Protein AF-A0AAN6MI28-F1 (afdb_monomer)

Organism: NCBI:txid2831512

Foldseek 3Di:
DDDDDDDPPDPDDDPPPPPPPPPDPPPPDDDDDPCQLCVPDDDDQQWDWDQDPSHTDTHGPDWPQAQPGTDHIRWDHQHSQVSDTHHPPDHHDPDRDDPPPQQAQPQQQPEGHDGQWDHQHSQVRDIDHVVDDHDHDHDDDDD

Sequence (143 aa):
MTDLTISVRALLLATLATVGVQGSPIDVASGANGITPCATVKCTSNTTCKVIDGKAQCVPILGVKCGNTVCEAGLTCCNPSCGMCVKPGMMCTQQVCEPTIAPQPVQCGKTLCPTGFVCCNSSCGVCTPPGGACTAQYCTDPV

Structure (mmCIF, N/CA/C/O backbone):
data_AF-A0AAN6MI28-F1
#
_entry.id   AF-A0AAN6MI28-F1
#
loop_
_atom_site.group_PDB
_atom_site.id
_atom_site.type_symbol
_atom_site.label_atom_id
_atom_site.label_alt_id
_atom_site.label_comp_id
_atom_site.label_asym_id
_atom_site.label_entity_id
_atom_site.label_seq_id
_atom_site.pdbx_PDB_ins_code
_atom_site.Cartn_x
_atom_site.Cartn_y
_atom_site.Cartn_z
_atom_site.occupancy
_atom_site.B_iso_or_equiv
_atom_site.auth_seq_id
_atom_site.auth_comp_id
_atom_site.auth_asym_id
_atom_site.auth_atom_id
_atom_site.pdbx_PDB_model_num
ATOM 1 N N . MET A 1 1 ? -26.124 -9.928 113.018 1.00 41.03 1 MET A N 1
ATOM 2 C CA . MET A 1 1 ? -25.056 -10.934 113.157 1.00 41.03 1 MET A CA 1
ATOM 3 C C . MET A 1 1 ? -24.488 -11.157 111.766 1.00 41.03 1 MET A C 1
ATOM 5 O O . MET A 1 1 ? -25.265 -11.456 110.873 1.00 41.03 1 MET A O 1
ATOM 9 N N . THR A 1 2 ? -23.186 -10.887 111.631 1.00 40.19 2 THR A N 1
ATOM 10 C CA . THR A 1 2 ? -22.248 -11.244 110.544 1.00 40.19 2 THR A CA 1
ATOM 11 C C . THR A 1 2 ? -22.515 -10.771 109.108 1.00 40.19 2 THR A C 1
ATOM 13 O O . THR A 1 2 ? -23.331 -11.334 108.385 1.00 40.19 2 THR A O 1
ATOM 16 N N . ASP A 1 3 ? -21.710 -9.777 108.713 1.00 47.19 3 ASP A N 1
ATOM 17 C CA . ASP A 1 3 ? -20.965 -9.682 107.450 1.00 47.19 3 ASP A CA 1
ATOM 18 C C . ASP A 1 3 ? -20.808 -10.989 106.659 1.00 47.19 3 ASP A C 1
ATOM 20 O O . ASP A 1 3 ? -20.347 -11.985 107.216 1.00 47.19 3 ASP A O 1
ATOM 24 N N . LEU A 1 4 ? -21.011 -10.916 105.336 1.00 47.53 4 LEU A N 1
ATOM 25 C CA . LEU A 1 4 ? -19.977 -11.347 104.389 1.00 47.53 4 LEU A CA 1
ATOM 26 C C . LEU A 1 4 ? -20.184 -10.696 103.012 1.00 47.53 4 LEU A C 1
ATOM 28 O O . LEU A 1 4 ? -20.969 -11.137 102.173 1.00 47.53 4 LEU A O 1
ATOM 32 N N . THR A 1 5 ? -19.440 -9.622 102.785 1.00 52.19 5 THR A N 1
ATOM 33 C CA . THR A 1 5 ? -19.149 -9.066 101.467 1.00 52.19 5 THR A CA 1
ATOM 34 C C . THR A 1 5 ? -18.329 -10.080 100.661 1.00 52.19 5 THR A C 1
ATOM 36 O O . THR A 1 5 ? -17.128 -10.216 100.864 1.00 52.19 5 THR A O 1
ATOM 39 N N . ILE A 1 6 ? -18.945 -10.787 99.710 1.00 50.31 6 ILE A N 1
ATOM 40 C CA . ILE A 1 6 ? -18.201 -11.454 98.631 1.00 50.31 6 ILE A CA 1
ATOM 41 C C . ILE A 1 6 ? -18.676 -10.897 97.295 1.00 50.31 6 ILE A C 1
ATOM 43 O O . ILE A 1 6 ? -19.759 -11.177 96.788 1.00 50.31 6 ILE A O 1
ATOM 47 N N . SER A 1 7 ? -17.802 -10.046 96.768 1.00 55.00 7 SER A N 1
ATOM 48 C CA . SER A 1 7 ? -17.729 -9.577 95.396 1.00 55.00 7 SER A CA 1
ATOM 49 C C . SER A 1 7 ? -17.948 -10.722 94.409 1.00 55.00 7 SER A C 1
ATOM 51 O O . SER A 1 7 ? -17.082 -11.574 94.231 1.00 55.00 7 SER A O 1
ATOM 53 N N . VAL A 1 8 ? -19.078 -10.701 93.708 1.00 44.28 8 VAL A N 1
ATOM 54 C CA . VAL A 1 8 ? -19.229 -11.429 92.445 1.00 44.28 8 VAL A CA 1
ATOM 55 C C . VAL A 1 8 ? -19.527 -10.407 91.355 1.00 44.28 8 VAL A C 1
ATOM 57 O O . VAL A 1 8 ? -20.581 -10.394 90.727 1.00 44.28 8 VAL A O 1
ATOM 60 N N . ARG A 1 9 ? -18.547 -9.528 91.103 1.00 49.41 9 ARG A N 1
ATOM 61 C CA . ARG A 1 9 ? -18.378 -8.828 89.815 1.00 49.41 9 ARG A CA 1
ATOM 62 C C . ARG A 1 9 ? -17.999 -9.832 88.712 1.00 49.41 9 ARG A C 1
ATOM 64 O O . ARG A 1 9 ? -16.973 -9.689 88.055 1.00 49.41 9 ARG A O 1
ATOM 71 N N . ALA A 1 10 ? -18.791 -10.884 88.544 1.00 54.16 10 ALA A N 1
ATOM 72 C CA . ALA A 1 10 ? -18.492 -11.967 87.615 1.00 54.16 10 ALA A CA 1
ATOM 73 C C . ALA A 1 10 ? -19.754 -12.543 86.961 1.00 54.16 10 ALA A C 1
ATOM 75 O O . ALA A 1 10 ? -19.806 -13.732 86.667 1.00 54.16 10 ALA A O 1
ATOM 76 N N . LEU A 1 11 ? -20.766 -11.712 86.681 1.00 48.41 11 LEU A N 1
ATOM 77 C CA . LEU A 1 11 ? -21.729 -12.066 85.639 1.00 48.41 11 LEU A CA 1
ATOM 78 C C . LEU A 1 11 ? -21.202 -11.578 84.293 1.00 48.41 11 LEU A C 1
ATOM 80 O O . LEU A 1 11 ? -21.412 -10.442 83.881 1.00 48.41 11 LEU A O 1
ATOM 84 N N . LEU A 1 12 ? -20.428 -12.489 83.704 1.00 49.59 12 LEU A N 1
ATOM 85 C CA . LEU A 1 12 ? -20.245 -12.743 82.282 1.00 49.59 12 LEU A CA 1
ATOM 86 C C . LEU A 1 12 ? -20.411 -11.528 81.363 1.00 49.59 12 LEU A C 1
ATOM 88 O O . LEU A 1 12 ? -21.497 -11.194 80.894 1.00 49.59 12 LEU A O 1
ATOM 92 N N . LEU A 1 13 ? -19.257 -10.950 81.040 1.00 50.09 13 LEU A N 1
ATOM 93 C CA . LEU A 1 13 ? -19.024 -10.186 79.824 1.00 50.09 13 LEU A CA 1
ATOM 94 C C . LEU A 1 13 ? -19.613 -10.954 78.632 1.00 50.09 13 LEU A C 1
ATOM 96 O O . LEU A 1 13 ? -19.173 -12.061 78.324 1.00 50.09 13 LEU A O 1
ATOM 100 N N . ALA A 1 14 ? -20.608 -10.359 77.976 1.00 56.28 14 ALA A N 1
ATOM 101 C CA . ALA A 1 14 ? -21.097 -10.819 76.689 1.00 56.28 14 ALA A CA 1
ATOM 102 C C . ALA A 1 14 ? -19.918 -10.839 75.708 1.00 56.28 14 ALA A C 1
ATOM 104 O O . ALA A 1 14 ? -19.360 -9.795 75.363 1.00 56.28 14 ALA A O 1
ATOM 105 N N . THR A 1 15 ? -19.515 -12.033 75.280 1.00 52.59 15 THR A N 1
ATOM 106 C CA . THR A 1 15 ? -18.548 -12.212 74.205 1.00 52.59 15 THR A CA 1
ATOM 107 C C . THR A 1 15 ? -19.207 -11.772 72.903 1.00 52.59 15 THR A C 1
ATOM 109 O O . THR A 1 15 ? -19.873 -12.544 72.217 1.00 52.59 15 THR A O 1
ATOM 112 N N . LEU A 1 16 ? -19.027 -10.495 72.561 1.00 55.44 16 LEU A N 1
ATOM 113 C CA . LEU A 1 16 ? -19.159 -10.023 71.190 1.00 55.44 16 LEU A CA 1
ATOM 114 C C . LEU A 1 16 ? -18.154 -10.821 70.356 1.00 55.44 16 LEU A C 1
ATOM 116 O O . LEU A 1 16 ? -16.970 -10.494 70.312 1.00 55.44 16 LEU A O 1
ATOM 120 N N . ALA A 1 17 ? -18.620 -11.894 69.721 1.00 55.59 17 ALA A N 1
ATOM 121 C CA . ALA A 1 17 ? -17.932 -12.472 68.585 1.00 55.59 17 ALA A CA 1
ATOM 122 C C . ALA A 1 17 ? -18.000 -11.428 67.467 1.00 55.59 17 ALA A C 1
ATOM 124 O O . ALA A 1 17 ? -18.927 -11.408 66.658 1.00 55.59 17 ALA A O 1
ATOM 125 N N . THR A 1 18 ? -17.044 -10.500 67.456 1.00 57.38 18 THR A N 1
ATOM 126 C CA . THR A 1 18 ? -16.751 -9.749 66.249 1.00 57.38 18 THR A CA 1
ATOM 127 C C . THR A 1 18 ? -16.244 -10.777 65.251 1.00 57.38 18 THR A C 1
ATOM 129 O O . THR A 1 18 ? -15.162 -11.344 65.397 1.00 57.38 18 THR A O 1
ATOM 132 N N . VAL A 1 19 ? -17.060 -11.074 64.241 1.00 58.59 19 VAL A N 1
ATOM 133 C CA . VAL A 1 19 ? -16.549 -11.680 63.017 1.00 58.59 19 VAL A CA 1
ATOM 134 C C . VAL A 1 19 ? -15.588 -10.645 62.450 1.00 58.59 19 VAL A C 1
ATOM 136 O O . VAL A 1 19 ? -15.991 -9.681 61.803 1.00 58.59 19 VAL A O 1
ATOM 139 N N . GLY A 1 20 ? -14.311 -10.785 62.795 1.00 55.12 20 GLY A N 1
ATOM 140 C CA . GLY A 1 20 ? -13.245 -10.060 62.141 1.00 55.12 20 GLY A CA 1
ATOM 141 C C . GLY A 1 20 ? -13.258 -10.494 60.687 1.00 55.12 20 GLY A C 1
ATOM 142 O O . GLY A 1 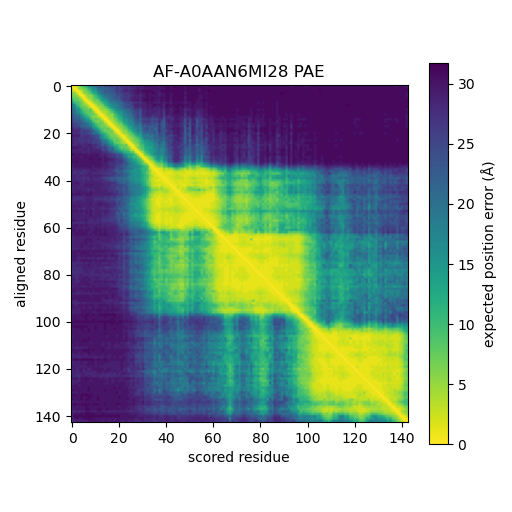20 ? -12.786 -11.580 60.362 1.00 55.12 20 GLY A O 1
ATOM 143 N N . VAL A 1 21 ? -13.805 -9.659 59.806 1.00 56.28 21 VAL A N 1
ATOM 144 C CA . VAL A 1 21 ? -13.425 -9.716 58.400 1.00 56.28 21 VAL A CA 1
ATOM 145 C C . VAL A 1 21 ? -11.978 -9.249 58.387 1.00 56.28 21 VAL A C 1
ATOM 147 O O . VAL A 1 21 ? -11.695 -8.053 58.363 1.00 56.28 21 VAL A O 1
ATOM 150 N N . GLN A 1 22 ? -11.054 -10.202 58.489 1.00 46.28 22 GLN A N 1
ATOM 151 C CA . GLN A 1 22 ? -9.675 -9.984 58.086 1.00 46.28 22 GLN A CA 1
ATOM 152 C C . GLN A 1 22 ? -9.695 -9.768 56.572 1.00 46.28 22 GLN A C 1
ATOM 154 O O . GLN A 1 22 ? -9.456 -10.675 55.783 1.00 46.28 22 GLN A O 1
ATOM 159 N N . GLY A 1 23 ? -10.051 -8.555 56.155 1.00 59.06 23 GLY A N 1
ATOM 160 C CA . GLY A 1 23 ? -9.556 -8.033 54.901 1.00 59.06 23 GLY A CA 1
ATOM 161 C C . GLY A 1 23 ? -8.089 -7.734 55.143 1.00 59.06 23 GLY A C 1
ATOM 162 O O . GLY A 1 23 ? -7.770 -6.747 55.805 1.00 59.06 23 GLY A O 1
ATOM 163 N N . SER A 1 24 ? -7.203 -8.607 54.672 1.00 60.59 24 SER A N 1
ATOM 164 C CA . SER A 1 24 ? -5.795 -8.246 54.541 1.00 60.59 24 SER A CA 1
ATOM 165 C C . SER A 1 24 ? -5.709 -6.942 53.742 1.00 60.59 24 SER A C 1
ATOM 167 O O . SER A 1 24 ? -6.483 -6.778 52.788 1.00 60.59 24 SER A O 1
ATOM 169 N N . PRO A 1 25 ? -4.802 -6.009 54.081 1.00 57.88 25 PRO A N 1
ATOM 170 C CA . PRO A 1 25 ? -4.443 -4.980 53.120 1.00 57.88 25 PRO A CA 1
ATOM 171 C C . PRO A 1 25 ? -4.043 -5.704 51.833 1.00 57.88 25 PRO A C 1
ATOM 173 O O . PRO A 1 25 ? -3.257 -6.650 51.856 1.00 57.88 25 PRO A O 1
ATOM 176 N N . ILE A 1 26 ? -4.670 -5.339 50.716 1.00 57.84 26 ILE A N 1
ATOM 177 C CA . ILE A 1 26 ? -4.222 -5.830 49.420 1.00 57.84 26 ILE A CA 1
ATOM 178 C C . ILE A 1 26 ? -2.887 -5.130 49.198 1.00 57.84 26 ILE A C 1
ATOM 180 O O . ILE A 1 26 ? -2.847 -3.958 48.825 1.00 57.84 26 ILE A O 1
ATOM 184 N N . ASP A 1 27 ? -1.804 -5.825 49.525 1.00 47.09 27 ASP A N 1
ATOM 185 C CA . ASP A 1 27 ? -0.445 -5.386 49.261 1.00 47.09 27 ASP A CA 1
ATOM 186 C C . ASP A 1 27 ? -0.268 -5.330 47.739 1.00 47.09 27 ASP A C 1
ATOM 188 O O . ASP A 1 27 ? 0.027 -6.324 47.073 1.00 47.09 27 ASP A O 1
ATOM 192 N N . VAL A 1 28 ? -0.503 -4.158 47.144 1.00 53.84 28 VAL A N 1
ATOM 193 C CA . VAL A 1 28 ? -0.219 -3.913 45.724 1.00 53.84 28 VAL A CA 1
ATOM 194 C C . VAL A 1 28 ? 1.278 -3.632 45.570 1.00 53.84 28 VAL A C 1
ATOM 196 O O . VAL A 1 28 ? 1.689 -2.509 45.295 1.00 53.84 28 VAL A O 1
ATOM 199 N N . ALA A 1 29 ? 2.095 -4.662 45.793 1.00 57.78 29 ALA A N 1
ATOM 200 C CA . ALA A 1 29 ? 3.513 -4.744 45.428 1.00 57.78 29 ALA A CA 1
ATOM 201 C C . ALA A 1 29 ? 3.985 -6.191 45.694 1.00 57.78 29 ALA A C 1
ATOM 203 O O . ALA A 1 29 ? 3.958 -6.626 46.833 1.00 57.78 29 ALA A O 1
ATOM 204 N N . SER A 1 30 ? 4.441 -7.037 44.768 1.00 59.72 30 SER A N 1
ATOM 205 C CA . SER A 1 30 ? 4.948 -6.862 43.407 1.00 59.72 30 SER A CA 1
ATOM 206 C C . SER A 1 30 ? 5.105 -8.250 42.757 1.00 59.72 30 SER A C 1
ATOM 208 O O . SER A 1 30 ? 5.604 -9.162 43.411 1.00 59.72 30 SER A O 1
ATOM 210 N N . GLY A 1 31 ? 4.777 -8.396 41.463 1.00 53.09 31 GLY A N 1
ATOM 211 C CA . GLY A 1 31 ? 5.239 -9.541 40.659 1.00 53.09 31 GLY A CA 1
ATOM 212 C C . GLY A 1 31 ? 4.386 -9.932 39.442 1.00 53.09 31 GLY A C 1
ATOM 213 O O . GLY A 1 31 ? 3.676 -10.924 39.491 1.00 53.09 31 GLY A O 1
ATOM 214 N N . ALA A 1 32 ? 4.531 -9.203 38.326 1.00 51.09 32 ALA A N 1
ATOM 215 C CA . ALA A 1 32 ? 4.213 -9.643 36.952 1.00 51.09 32 ALA A CA 1
ATOM 216 C C . ALA A 1 32 ? 2.735 -9.755 36.496 1.00 51.09 32 ALA A C 1
ATOM 218 O O . ALA A 1 32 ? 2.350 -10.712 35.834 1.00 51.09 32 ALA A O 1
ATOM 219 N N . ASN A 1 33 ? 1.919 -8.734 36.759 1.00 54.75 33 ASN A N 1
ATOM 220 C CA . ASN A 1 33 ? 0.935 -8.193 35.804 1.00 54.75 33 ASN A CA 1
ATOM 221 C C . ASN A 1 33 ? 0.317 -6.963 36.465 1.00 54.75 33 ASN A C 1
ATOM 223 O O . ASN A 1 33 ? -0.576 -7.079 37.300 1.00 54.75 33 ASN A O 1
ATOM 227 N N . GLY A 1 34 ? 0.843 -5.776 36.161 1.00 57.16 34 GLY A N 1
ATOM 228 C CA . GLY A 1 34 ? 0.221 -4.542 36.626 1.00 57.16 34 GLY A CA 1
ATOM 229 C C . GLY A 1 34 ? -1.214 -4.520 36.119 1.00 57.16 34 GLY A C 1
ATOM 230 O O . GLY A 1 34 ? -1.429 -4.441 34.909 1.00 57.16 34 GLY A O 1
ATOM 231 N N . ILE A 1 35 ? -2.188 -4.627 37.025 1.00 68.25 35 ILE A N 1
ATOM 232 C CA . ILE A 1 35 ? -3.599 -4.423 36.705 1.00 68.25 35 ILE A CA 1
ATOM 233 C C . ILE A 1 35 ? -3.726 -2.939 36.364 1.00 68.25 35 ILE A C 1
ATOM 235 O O . ILE A 1 35 ? -3.988 -2.093 37.214 1.00 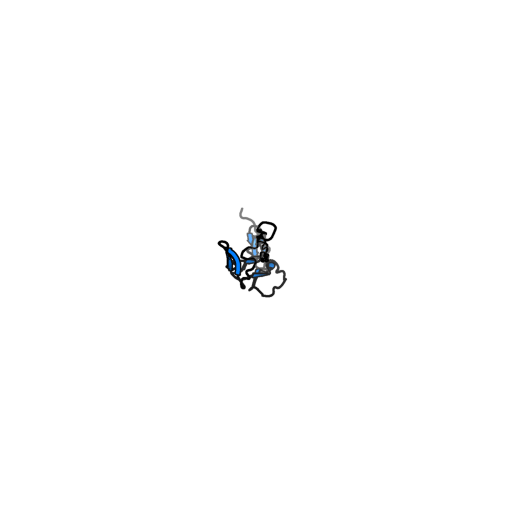68.25 35 ILE A O 1
ATOM 239 N N . THR A 1 36 ? -3.411 -2.595 35.119 1.00 85.00 36 THR A N 1
ATOM 240 C CA . THR A 1 36 ? -3.609 -1.242 34.618 1.00 85.00 36 THR A CA 1
ATOM 241 C C . THR A 1 36 ? -5.112 -0.969 34.581 1.00 85.00 36 THR A C 1
ATOM 243 O O . THR A 1 36 ? -5.895 -1.912 34.453 1.00 85.00 36 THR A O 1
ATOM 246 N N . PRO A 1 37 ? -5.556 0.296 34.616 1.00 90.56 37 PRO A N 1
ATOM 247 C CA . PRO A 1 37 ? -6.961 0.632 34.388 1.00 90.56 37 PRO A CA 1
ATOM 248 C C . PRO A 1 37 ? -7.557 -0.027 33.129 1.00 90.56 37 PRO A C 1
ATOM 250 O O . PRO A 1 37 ? -8.757 -0.262 33.068 1.00 90.56 37 PRO A O 1
ATOM 253 N N . CYS A 1 38 ? -6.730 -0.349 32.125 1.00 94.00 38 CYS A N 1
ATOM 254 C CA . CYS A 1 38 ? -7.148 -1.039 30.906 1.00 94.00 38 CYS A CA 1
ATOM 255 C C . CYS A 1 38 ? -7.372 -2.552 31.062 1.00 94.00 38 CYS A C 1
ATOM 257 O O . CYS A 1 38 ? -7.957 -3.158 30.170 1.00 94.00 38 CYS A O 1
ATOM 259 N N . ALA A 1 39 ? -6.941 -3.172 32.164 1.00 89.62 39 ALA A N 1
ATOM 260 C CA . ALA A 1 39 ? -7.009 -4.621 32.363 1.00 89.62 39 ALA A CA 1
ATOM 261 C C . ALA A 1 39 ? -8.447 -5.173 32.372 1.00 89.62 39 ALA A C 1
ATOM 263 O O . ALA A 1 39 ? -8.660 -6.330 32.021 1.00 89.62 39 ALA A O 1
ATOM 264 N N . THR A 1 40 ? -9.434 -4.353 32.745 1.00 89.69 40 THR A N 1
ATOM 265 C CA . THR A 1 40 ? -10.858 -4.731 32.797 1.00 89.69 40 THR A CA 1
ATOM 266 C C . THR A 1 40 ? -11.714 -4.020 31.745 1.00 89.69 40 THR A C 1
ATOM 268 O O . THR A 1 40 ? -12.924 -4.243 31.681 1.00 89.69 40 THR A O 1
ATOM 271 N N . VAL A 1 41 ? -11.116 -3.177 30.896 1.00 93.00 41 VAL A N 1
ATOM 272 C CA . VAL A 1 41 ? -11.843 -2.367 29.910 1.00 93.00 41 VAL A CA 1
ATOM 273 C C . VAL A 1 41 ? -11.834 -3.051 28.550 1.00 93.00 41 VAL A C 1
ATOM 275 O O . VAL A 1 41 ? -10.793 -3.211 27.915 1.00 93.00 41 VAL A O 1
ATOM 278 N N . LYS A 1 42 ? -13.028 -3.402 28.064 1.00 92.25 42 LYS A N 1
ATOM 279 C CA . LYS A 1 42 ? -13.232 -3.891 26.699 1.00 92.25 42 LYS A CA 1
ATOM 280 C C . LYS A 1 42 ? -13.715 -2.748 25.814 1.00 92.25 42 LYS A C 1
ATOM 282 O O . LYS A 1 42 ? -14.871 -2.342 25.885 1.00 92.25 42 LYS A O 1
ATOM 287 N N . CYS A 1 43 ? -12.815 -2.228 24.990 1.00 88.69 43 CYS A N 1
ATOM 288 C CA . CYS A 1 43 ? -13.138 -1.192 24.022 1.00 88.69 43 CYS A CA 1
ATOM 289 C C . CYS A 1 43 ? -13.986 -1.742 22.862 1.00 88.69 43 CYS A C 1
ATOM 291 O O . CYS A 1 43 ? -13.907 -2.925 22.519 1.00 88.69 43 CYS A O 1
ATOM 293 N N . THR A 1 44 ? -14.815 -0.884 22.266 1.00 83.69 44 THR A N 1
ATOM 294 C CA . THR A 1 44 ? -15.581 -1.215 21.059 1.00 83.69 44 THR A CA 1
ATOM 295 C C . THR A 1 44 ? -14.648 -1.348 19.854 1.00 83.69 44 THR A C 1
ATOM 297 O O . THR A 1 44 ? -13.494 -0.908 19.884 1.00 83.69 44 THR A O 1
ATOM 300 N N . SER A 1 45 ? -15.141 -1.959 18.772 1.00 76.75 45 SER A N 1
ATOM 301 C CA . SER A 1 45 ? -14.391 -2.083 17.519 1.00 76.75 45 SER A CA 1
ATOM 302 C C . SER A 1 45 ? -13.782 -0.739 17.103 1.00 76.75 45 SER A C 1
ATOM 304 O O . SER A 1 45 ? -14.422 0.299 17.254 1.00 76.75 45 SER A O 1
ATOM 306 N N . ASN A 1 46 ? -12.562 -0.772 16.558 1.00 71.44 46 ASN A N 1
ATOM 307 C CA . ASN A 1 46 ? -11.800 0.387 16.057 1.00 71.44 46 ASN A CA 1
ATOM 308 C C . ASN A 1 46 ? -11.152 1.273 17.131 1.00 71.44 46 ASN A C 1
ATOM 310 O O . ASN A 1 46 ? -10.556 2.301 16.796 1.00 71.44 46 ASN A O 1
ATOM 314 N N . THR A 1 47 ? -11.212 0.872 18.402 1.00 85.56 47 THR A N 1
ATOM 315 C CA . THR A 1 47 ? -10.545 1.582 19.496 1.00 85.56 47 THR A CA 1
ATOM 316 C C . THR A 1 47 ? -9.643 0.649 20.299 1.00 85.56 47 THR A C 1
ATOM 318 O O . THR A 1 47 ? -9.890 -0.551 20.401 1.00 85.56 47 THR A O 1
ATOM 321 N N . THR A 1 48 ? -8.564 1.196 20.850 1.00 87.38 48 THR A N 1
ATOM 322 C CA . THR A 1 48 ? -7.638 0.491 21.740 1.00 87.38 48 THR A CA 1
ATOM 323 C C . THR A 1 48 ? -7.628 1.170 23.098 1.00 87.38 48 THR A C 1
ATOM 325 O O . THR A 1 48 ? -7.679 2.399 23.177 1.00 87.38 48 THR A O 1
ATOM 328 N N . CYS A 1 49 ? -7.540 0.389 24.175 1.00 92.38 49 CYS A N 1
ATOM 329 C CA . CYS A 1 49 ? -7.401 0.968 25.503 1.00 92.38 49 CYS A CA 1
ATOM 330 C C . CYS A 1 49 ? -5.984 1.519 25.680 1.00 92.38 49 CYS A C 1
ATOM 332 O O . CYS A 1 49 ? -5.002 0.807 25.457 1.00 92.38 49 CYS A O 1
ATOM 334 N N . LYS A 1 50 ? -5.878 2.784 26.081 1.00 92.81 50 LYS A N 1
ATOM 335 C CA . LYS A 1 50 ? -4.643 3.407 26.561 1.00 92.81 50 LYS A CA 1
ATOM 336 C C . LYS A 1 50 ? -4.890 4.003 27.940 1.00 92.81 50 LYS A C 1
ATOM 338 O O . LYS A 1 50 ? -5.976 4.507 28.213 1.00 92.81 50 LYS A O 1
ATOM 343 N N . VAL A 1 51 ? -3.879 3.957 28.803 1.00 93.44 51 VAL A N 1
ATOM 344 C CA . VAL A 1 51 ? -3.920 4.666 30.085 1.00 93.44 51 VAL A CA 1
ATOM 345 C C . VAL A 1 51 ? -3.477 6.104 29.835 1.00 93.44 51 VAL A C 1
ATOM 347 O O . VAL A 1 51 ? -2.309 6.341 29.538 1.00 93.44 51 VAL A O 1
ATOM 350 N N . ILE A 1 52 ? -4.413 7.045 29.915 1.00 92.44 52 ILE A N 1
ATOM 351 C CA . ILE A 1 52 ? -4.178 8.484 29.749 1.00 92.44 52 ILE A CA 1
ATOM 352 C C . ILE A 1 52 ? -4.584 9.144 31.065 1.00 92.44 52 ILE A C 1
ATOM 354 O O . ILE A 1 52 ? -5.691 8.914 31.557 1.00 92.44 52 ILE A O 1
ATOM 358 N N . ASP A 1 53 ? -3.658 9.884 31.673 1.00 92.50 53 ASP A N 1
ATOM 359 C CA . ASP A 1 53 ? -3.826 10.511 32.992 1.00 92.50 53 ASP A CA 1
ATOM 360 C C . ASP A 1 53 ? -4.263 9.524 34.090 1.00 92.50 53 ASP A C 1
ATOM 362 O O . ASP A 1 53 ? -5.152 9.791 34.898 1.00 92.50 53 ASP A O 1
ATOM 366 N N . GLY A 1 54 ? -3.669 8.326 34.087 1.00 89.62 54 GLY A N 1
ATOM 367 C CA . GLY A 1 54 ? -3.969 7.278 35.069 1.00 89.62 54 GLY A CA 1
ATOM 368 C C . GLY A 1 54 ? -5.350 6.632 34.912 1.00 89.62 54 GLY A C 1
ATOM 369 O O . GLY A 1 54 ? -5.749 5.843 35.767 1.00 89.62 54 GLY A O 1
ATOM 370 N N . LYS A 1 55 ? -6.084 6.927 33.832 1.00 91.00 55 LYS A N 1
ATOM 371 C CA . LYS A 1 55 ? -7.414 6.370 33.547 1.00 91.00 55 LYS A CA 1
ATOM 372 C C . LYS A 1 55 ? -7.411 5.603 32.234 1.00 91.00 55 LYS A C 1
ATOM 374 O O . LYS A 1 55 ? -6.714 5.964 31.292 1.00 91.00 55 LYS A O 1
ATOM 379 N N . ALA A 1 56 ? -8.212 4.546 32.159 1.00 94.81 56 ALA A N 1
ATOM 380 C CA . ALA A 1 56 ? -8.441 3.846 30.904 1.00 94.81 56 ALA A CA 1
ATOM 381 C C . ALA A 1 56 ? -9.253 4.722 29.949 1.00 94.81 56 ALA A C 1
ATOM 383 O O . ALA A 1 56 ? -10.339 5.184 30.298 1.00 94.81 56 ALA A O 1
ATOM 384 N N . GLN A 1 57 ? -8.737 4.915 28.741 1.00 95.00 57 GLN A N 1
ATOM 385 C CA . GLN A 1 57 ? -9.427 5.597 27.655 1.00 95.00 57 GLN A CA 1
ATOM 386 C C . GLN A 1 57 ? -9.370 4.737 26.393 1.00 95.00 57 GLN A C 1
ATOM 388 O O . GLN A 1 57 ? -8.298 4.298 25.972 1.00 95.00 57 GLN A O 1
ATOM 393 N N . CYS A 1 58 ? -10.527 4.503 25.777 1.00 92.31 58 CYS A N 1
ATOM 394 C CA . CYS A 1 58 ? -10.610 3.875 24.463 1.00 92.31 58 CYS A CA 1
ATOM 395 C C . CYS A 1 58 ? -10.350 4.940 23.399 1.00 92.31 58 CYS A C 1
ATOM 397 O O . CYS A 1 58 ? -11.194 5.800 23.157 1.00 92.31 58 CYS A O 1
ATOM 399 N N . VAL A 1 59 ? -9.174 4.889 22.778 1.00 89.62 59 VAL A N 1
ATOM 400 C CA . VAL A 1 59 ? -8.777 5.836 21.729 1.00 89.62 59 VAL A CA 1
ATOM 401 C C . VAL A 1 59 ? -8.819 5.172 20.355 1.00 89.62 59 VAL A C 1
ATOM 403 O O . VAL A 1 59 ? -8.601 3.960 20.270 1.00 89.62 59 VAL A O 1
ATOM 406 N N . PRO A 1 60 ? -9.066 5.922 19.268 1.00 82.31 60 PRO A N 1
ATOM 407 C CA . PRO A 1 60 ? -9.009 5.373 17.918 1.00 82.31 60 PRO A CA 1
ATOM 408 C C . PRO A 1 60 ? -7.657 4.713 17.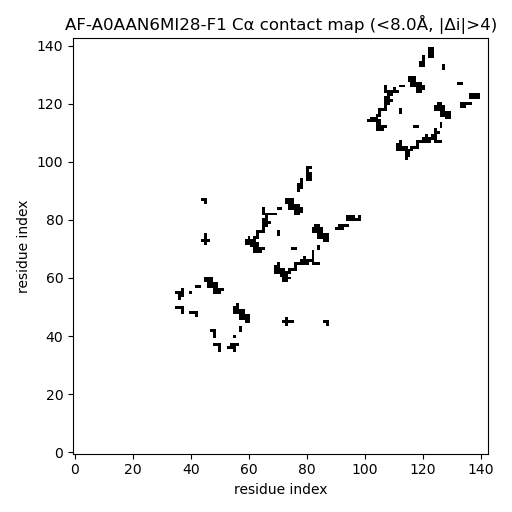632 1.00 82.31 60 PRO A C 1
ATOM 410 O O . PRO A 1 60 ? -6.604 5.241 18.001 1.00 82.31 60 PRO A O 1
ATOM 413 N N . ILE A 1 61 ? -7.676 3.571 16.944 1.00 80.25 61 ILE A N 1
ATOM 414 C CA . ILE A 1 61 ? -6.454 3.005 16.363 1.00 80.25 61 ILE A CA 1
ATOM 415 C C . ILE A 1 61 ? -6.058 3.923 15.206 1.00 80.25 61 ILE A C 1
ATOM 417 O O . ILE A 1 61 ? -6.669 3.884 14.139 1.00 80.25 61 ILE A O 1
ATOM 421 N N . LEU A 1 62 ? -5.081 4.797 15.444 1.00 77.75 62 LEU A N 1
ATOM 422 C CA . LEU A 1 62 ? -4.518 5.673 14.424 1.00 77.75 62 LEU A CA 1
ATOM 423 C C . LEU A 1 62 ? -3.528 4.866 13.591 1.00 77.75 62 LEU A C 1
ATOM 425 O O . LEU A 1 62 ? -2.536 4.404 14.144 1.00 77.75 62 LEU A O 1
ATOM 429 N N . GLY A 1 63 ? -3.802 4.711 12.294 1.00 76.12 63 GLY A N 1
ATOM 430 C CA . GLY A 1 63 ? -2.822 4.275 11.299 1.00 76.12 63 GLY A CA 1
ATOM 431 C C . GLY A 1 63 ? -2.058 2.990 11.634 1.00 76.12 63 GLY A C 1
ATOM 432 O O . GLY A 1 63 ? -0.976 3.070 12.210 1.00 76.12 63 GLY A O 1
ATOM 433 N N . VAL A 1 64 ? -2.536 1.804 11.238 1.00 87.25 64 VAL A N 1
ATOM 434 C CA . VAL A 1 64 ? -1.756 0.560 11.431 1.00 87.25 64 VAL A CA 1
ATOM 435 C C . VAL A 1 64 ? -0.919 0.229 10.193 1.00 87.25 64 VAL A C 1
ATOM 437 O O . VAL A 1 64 ? -1.433 0.184 9.076 1.00 87.25 64 VAL A O 1
ATOM 440 N N . LYS A 1 65 ? 0.387 -0.016 10.371 1.00 90.81 65 LYS A N 1
ATOM 441 C CA . LYS A 1 65 ? 1.266 -0.464 9.279 1.00 90.81 65 LYS A CA 1
ATOM 442 C C . LYS A 1 65 ? 0.801 -1.831 8.765 1.00 90.81 65 LYS A C 1
ATOM 444 O O . LYS A 1 65 ? 0.611 -2.749 9.558 1.00 90.81 65 LYS A O 1
ATOM 449 N N . CYS A 1 66 ? 0.653 -1.974 7.449 1.00 92.12 66 CYS A N 1
ATOM 450 C CA . CYS A 1 66 ? 0.224 -3.222 6.819 1.00 92.12 66 CYS A CA 1
ATOM 451 C C . CYS A 1 66 ? 0.987 -3.440 5.510 1.00 92.12 66 CYS A C 1
ATOM 453 O O . CYS A 1 66 ? 0.656 -2.856 4.480 1.00 92.12 66 CYS A O 1
ATOM 455 N N . GLY A 1 67 ? 2.067 -4.223 5.553 1.00 90.25 67 GLY A N 1
ATOM 456 C CA . GLY A 1 67 ? 2.963 -4.361 4.402 1.00 90.25 67 GLY A CA 1
ATOM 457 C C . GLY A 1 67 ? 3.506 -3.009 3.951 1.00 90.25 67 GLY A C 1
ATOM 458 O O . GLY A 1 67 ? 4.031 -2.248 4.762 1.00 90.25 67 GLY A O 1
ATOM 459 N N . ASN A 1 68 ? 3.307 -2.671 2.675 1.00 88.19 68 ASN A N 1
ATOM 460 C CA . ASN A 1 68 ? 3.727 -1.394 2.090 1.00 88.19 68 ASN A CA 1
ATOM 461 C C . ASN A 1 68 ? 2.734 -0.239 2.310 1.00 88.19 68 ASN A C 1
ATOM 463 O O . ASN A 1 68 ? 3.107 0.907 2.082 1.00 88.19 68 ASN A O 1
ATOM 467 N N . THR A 1 69 ? 1.532 -0.495 2.835 1.00 89.56 69 THR A N 1
ATOM 468 C CA . THR A 1 69 ? 0.537 0.549 3.131 1.00 89.56 69 THR A CA 1
ATOM 469 C C . THR A 1 69 ? 0.430 0.846 4.633 1.00 89.56 69 THR A C 1
ATOM 471 O O . THR A 1 69 ? 1.038 0.168 5.473 1.00 89.56 69 THR A O 1
ATOM 474 N N . VAL A 1 70 ? -0.323 1.888 4.976 1.00 92.44 70 VAL A N 1
ATOM 475 C CA . VAL A 1 70 ? -0.789 2.192 6.332 1.00 92.44 70 VAL A CA 1
ATOM 476 C C . VAL A 1 70 ? -2.308 2.241 6.266 1.00 92.44 70 VAL A C 1
ATOM 478 O O . VAL A 1 70 ? -2.870 3.008 5.490 1.00 92.44 70 VAL A O 1
ATOM 481 N N . CYS A 1 71 ? -2.972 1.400 7.050 1.00 91.69 71 CYS A N 1
ATOM 482 C CA . CYS A 1 71 ? -4.424 1.362 7.083 1.00 91.69 71 CYS A CA 1
ATOM 483 C C . CYS A 1 71 ? -4.982 2.620 7.744 1.00 91.69 71 CYS A C 1
ATOM 485 O O . CYS A 1 71 ? -4.419 3.103 8.723 1.00 91.69 71 CYS A O 1
ATOM 487 N N . GLU A 1 72 ? -6.113 3.109 7.247 1.00 90.50 72 GLU A N 1
ATOM 488 C CA . GLU A 1 72 ? -6.811 4.254 7.828 1.00 90.50 72 GLU A CA 1
ATOM 489 C C . GLU A 1 72 ? -7.243 4.005 9.281 1.00 90.50 72 GLU A C 1
ATOM 491 O O . GLU A 1 72 ? -7.281 2.869 9.770 1.00 90.50 72 GLU A O 1
ATOM 496 N N . ALA A 1 73 ? -7.578 5.090 9.984 1.00 86.19 73 ALA A N 1
ATOM 497 C CA . ALA A 1 73 ? -8.011 5.007 11.369 1.00 86.19 73 ALA A CA 1
ATOM 498 C C . ALA A 1 73 ? -9.227 4.078 11.518 1.00 86.19 73 ALA A C 1
ATOM 500 O O . ALA A 1 73 ? -10.219 4.192 10.799 1.00 86.19 73 ALA A O 1
ATOM 501 N N . GLY A 1 74 ? -9.142 3.155 12.474 1.00 82.12 74 GLY A N 1
ATOM 502 C CA . GLY A 1 74 ? -10.192 2.171 12.725 1.00 82.12 74 GLY A CA 1
ATOM 503 C C . GLY A 1 74 ? -10.211 0.961 11.788 1.00 82.12 74 GLY A C 1
ATOM 504 O O . GLY A 1 74 ? -11.106 0.130 11.904 1.00 82.12 74 GLY A O 1
ATOM 505 N N . LEU A 1 75 ? -9.237 0.803 10.897 1.00 88.56 75 LEU A N 1
ATOM 506 C CA . LEU A 1 75 ? -9.027 -0.454 10.181 1.00 88.56 75 LEU A CA 1
ATOM 507 C C . LEU A 1 75 ? -7.966 -1.312 10.883 1.00 88.56 75 LEU A C 1
ATOM 509 O O . LEU A 1 75 ? -7.112 -0.810 11.613 1.00 88.56 75 LEU A O 1
ATOM 513 N N . THR A 1 76 ? -8.017 -2.622 10.642 1.00 89.50 76 THR A N 1
ATOM 514 C CA . THR A 1 76 ? -6.983 -3.577 11.052 1.00 89.50 76 THR A CA 1
ATOM 515 C C . THR A 1 76 ? -6.260 -4.142 9.832 1.00 89.50 76 THR A C 1
ATOM 517 O O . THR A 1 76 ? -6.848 -4.275 8.754 1.00 89.50 76 THR A O 1
ATOM 520 N N . CYS A 1 77 ? -4.983 -4.489 9.998 1.00 92.25 77 CYS A N 1
ATOM 521 C CA . CYS A 1 77 ? -4.226 -5.173 8.955 1.00 92.25 77 CYS A CA 1
ATOM 522 C C . CYS A 1 77 ? -4.698 -6.627 8.860 1.00 92.25 77 CYS A C 1
ATOM 524 O O . CYS A 1 77 ? -4.538 -7.398 9.804 1.00 92.25 77 CYS A O 1
ATOM 526 N N . CYS A 1 78 ? -5.292 -6.985 7.725 1.00 94.44 78 CYS A N 1
ATOM 527 C CA . CYS A 1 78 ? -5.828 -8.319 7.473 1.00 94.44 78 CYS A CA 1
ATOM 528 C C . CYS A 1 78 ? -4.790 -9.244 6.855 1.00 94.44 78 CYS A C 1
ATOM 530 O O . CYS A 1 78 ? -4.668 -10.407 7.225 1.00 94.44 78 CYS A O 1
ATOM 532 N N . ASN A 1 79 ? -4.035 -8.710 5.897 1.00 93.25 79 ASN A N 1
ATOM 533 C CA . ASN A 1 79 ? -2.976 -9.435 5.227 1.00 93.25 79 ASN A CA 1
ATOM 534 C C . ASN A 1 79 ? -1.815 -8.470 4.946 1.00 93.25 79 ASN A C 1
ATOM 536 O O . ASN A 1 79 ? -1.933 -7.624 4.055 1.00 93.25 79 ASN A O 1
ATOM 540 N N . PRO A 1 80 ? -0.696 -8.576 5.685 1.00 90.19 80 PRO A N 1
ATOM 541 C CA . PRO A 1 80 ? 0.444 -7.687 5.501 1.00 90.19 80 PRO A CA 1
ATOM 542 C C . PRO A 1 80 ? 1.172 -7.937 4.179 1.00 90.19 80 PRO A C 1
ATOM 544 O O . PRO A 1 80 ? 1.713 -6.994 3.617 1.00 90.19 80 PRO A O 1
ATOM 547 N N . SER A 1 81 ? 1.162 -9.163 3.646 1.00 91.00 81 SER A N 1
ATOM 548 C CA . SER A 1 81 ? 1.775 -9.464 2.345 1.00 91.00 81 SER A CA 1
ATOM 549 C C . SER A 1 81 ? 1.065 -8.725 1.207 1.00 91.00 81 SER A C 1
ATOM 551 O O . SER A 1 81 ? 1.717 -8.246 0.286 1.00 91.00 81 SER A O 1
ATOM 553 N N . CYS A 1 82 ? -0.251 -8.553 1.316 1.00 90.38 82 CYS A N 1
ATOM 554 C CA . CYS A 1 82 ? -1.074 -7.872 0.318 1.00 90.38 82 CYS A CA 1
ATOM 555 C C . CYS A 1 82 ? -1.381 -6.403 0.648 1.00 90.38 82 CYS A C 1
ATOM 557 O O . CYS A 1 82 ? -2.086 -5.745 -0.110 1.00 90.38 82 CYS A O 1
ATOM 559 N N . GLY A 1 83 ? -0.932 -5.889 1.799 1.00 91.88 83 GLY A N 1
ATOM 560 C CA . GLY A 1 83 ? -1.339 -4.566 2.285 1.00 91.88 83 GLY A CA 1
ATOM 561 C C . GLY A 1 83 ? -2.858 -4.416 2.446 1.00 91.88 83 GLY A C 1
ATOM 562 O O . GLY A 1 83 ? -3.404 -3.338 2.221 1.00 91.88 83 GLY A O 1
ATOM 563 N N . MET A 1 84 ? -3.562 -5.498 2.791 1.00 93.50 84 MET A N 1
ATOM 564 C CA . MET A 1 84 ? -5.024 -5.509 2.831 1.00 93.50 84 MET A CA 1
ATOM 565 C C . MET A 1 84 ? -5.534 -5.040 4.194 1.00 93.50 84 MET A C 1
ATOM 567 O O . MET A 1 84 ? -5.319 -5.701 5.212 1.00 93.50 84 MET A O 1
ATOM 571 N N . CYS A 1 85 ? -6.250 -3.920 4.196 1.00 93.69 85 CYS A N 1
ATOM 572 C CA . CYS A 1 85 ? -6.869 -3.330 5.378 1.00 93.69 85 CYS A CA 1
ATOM 573 C C . CYS A 1 85 ? -8.364 -3.657 5.414 1.00 93.69 85 CYS A C 1
ATOM 575 O O . CYS A 1 85 ? -9.059 -3.500 4.411 1.00 93.69 85 CYS A O 1
ATOM 577 N N . VAL A 1 86 ? -8.873 -4.094 6.565 1.00 92.69 86 VAL A N 1
ATOM 578 C CA . VAL A 1 86 ? -10.292 -4.451 6.739 1.00 92.69 86 VAL A CA 1
ATOM 579 C C . VAL A 1 86 ? -10.845 -3.893 8.043 1.00 92.69 86 VAL A C 1
ATOM 581 O O . VAL A 1 86 ? -10.100 -3.480 8.931 1.00 92.69 86 VAL A O 1
ATOM 584 N N . LYS A 1 87 ? -12.171 -3.902 8.183 1.00 91.44 87 LYS A N 1
ATOM 585 C CA . LYS A 1 87 ? -12.817 -3.624 9.470 1.00 91.44 87 LYS A CA 1
ATOM 586 C C . LYS A 1 87 ? -12.528 -4.766 10.459 1.00 91.44 87 LYS A C 1
ATOM 588 O O . LYS A 1 87 ? -12.508 -5.927 10.046 1.00 91.44 87 LYS A O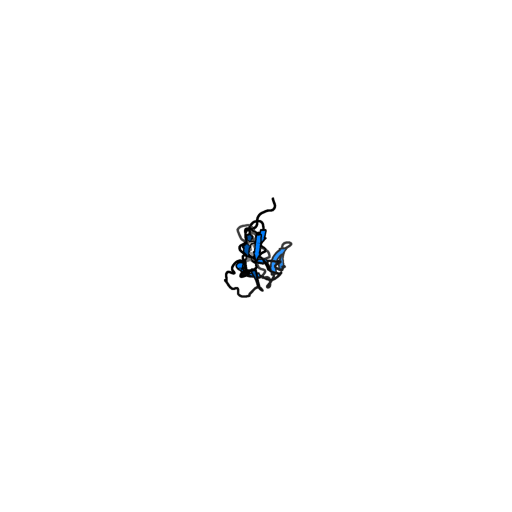 1
ATOM 593 N N . PRO A 1 88 ? -12.348 -4.485 11.756 1.00 84.38 88 PRO A N 1
ATOM 594 C CA . PRO A 1 88 ? -12.225 -5.517 12.780 1.00 84.38 88 PRO A CA 1
ATOM 595 C C . PRO A 1 88 ? -13.383 -6.519 12.755 1.00 84.38 88 PRO A C 1
ATOM 597 O O . PRO A 1 88 ? -14.535 -6.145 12.542 1.00 84.38 88 PRO A O 1
ATOM 600 N N . GLY A 1 89 ? -13.064 -7.792 12.995 1.00 86.56 89 GLY A N 1
ATOM 601 C CA . GLY A 1 89 ? -14.029 -8.897 12.992 1.00 86.56 89 GLY A CA 1
ATOM 602 C C . GLY A 1 89 ? -14.273 -9.541 11.623 1.00 86.56 89 GLY A C 1
ATOM 603 O O . GLY A 1 89 ? -14.968 -10.549 11.554 1.00 86.56 89 GLY A O 1
ATOM 604 N N . MET A 1 90 ? -13.692 -9.006 10.545 1.00 91.12 90 MET A N 1
ATOM 605 C CA . MET A 1 90 ? -13.717 -9.655 9.232 1.00 91.12 90 MET A CA 1
ATOM 606 C C . MET A 1 90 ? -12.747 -10.842 9.174 1.00 91.12 90 MET A C 1
ATOM 608 O O . MET A 1 90 ? -11.727 -10.864 9.862 1.00 91.12 90 MET A O 1
ATOM 612 N N . MET A 1 91 ? -13.061 -11.823 8.325 1.00 92.12 91 MET A N 1
ATOM 613 C CA . MET A 1 91 ? -12.173 -12.953 8.050 1.00 92.12 91 MET A CA 1
ATOM 614 C C . MET A 1 91 ? -11.040 -12.541 7.110 1.00 92.12 91 MET A C 1
ATOM 616 O O . MET A 1 91 ? -11.242 -11.734 6.202 1.00 92.12 91 MET A O 1
ATOM 620 N N . CYS A 1 92 ? -9.866 -13.137 7.312 1.00 91.50 92 CYS A N 1
ATOM 621 C CA . CYS A 1 92 ? -8.669 -12.841 6.538 1.00 91.50 92 CYS A CA 1
ATOM 622 C C . CYS A 1 92 ? -8.197 -14.042 5.731 1.00 91.50 92 CYS A C 1
ATOM 624 O O . CYS A 1 92 ? -8.215 -15.180 6.196 1.00 91.50 92 CYS A O 1
ATOM 626 N N . THR A 1 93 ? -7.762 -13.770 4.504 1.00 86.06 93 THR A N 1
ATOM 627 C CA . THR A 1 93 ? -7.136 -14.765 3.634 1.00 86.06 93 THR A CA 1
ATOM 628 C C . THR A 1 93 ? -5.645 -14.853 3.939 1.00 86.06 93 THR A C 1
ATOM 630 O O . THR A 1 93 ? -4.963 -13.826 3.943 1.00 86.06 93 THR A O 1
ATOM 633 N N . GLN A 1 94 ? -5.114 -16.067 4.070 1.00 85.62 94 GLN A N 1
ATOM 634 C CA . GLN A 1 94 ? -3.684 -16.331 4.291 1.00 85.62 94 GLN A CA 1
ATOM 635 C C . GLN A 1 94 ? -2.867 -16.409 2.989 1.00 85.62 94 GLN A C 1
ATOM 637 O O . GLN A 1 94 ? -1.843 -17.082 2.931 1.00 85.62 94 GLN A O 1
ATOM 642 N N . GLN A 1 95 ? -3.328 -15.750 1.926 1.00 89.38 95 GLN A N 1
ATOM 643 C CA . GLN A 1 95 ? -2.596 -15.708 0.665 1.00 89.38 95 GLN A CA 1
ATOM 644 C C . GLN A 1 95 ? -1.298 -14.908 0.817 1.00 89.38 95 GLN A C 1
ATOM 646 O O . GLN A 1 95 ? -1.259 -13.895 1.516 1.00 89.38 95 GLN A O 1
ATOM 651 N N . VAL A 1 96 ? -0.244 -15.350 0.143 1.00 89.44 96 VAL A N 1
ATOM 652 C CA . VAL A 1 96 ? 0.953 -14.538 -0.059 1.00 89.44 96 VAL A CA 1
ATOM 653 C C . VAL A 1 96 ? 0.743 -13.817 -1.378 1.00 89.44 96 VAL A C 1
ATOM 655 O O . VAL A 1 96 ? 0.615 -14.460 -2.415 1.00 89.44 96 VAL A O 1
ATOM 658 N N . CYS A 1 97 ? 0.653 -12.495 -1.335 1.00 85.56 97 CYS A N 1
ATOM 659 C CA . CYS A 1 97 ? 0.788 -11.714 -2.548 1.00 85.56 97 CYS A CA 1
ATOM 660 C C . CYS A 1 97 ? 2.270 -11.700 -2.907 1.00 85.56 97 CYS A C 1
ATOM 662 O O . CYS A 1 97 ? 3.100 -11.380 -2.046 1.00 85.56 97 CYS A O 1
ATOM 664 N N . GLU A 1 98 ? 2.604 -12.032 -4.159 1.00 77.25 98 GLU A N 1
ATOM 665 C CA . GLU A 1 98 ? 3.918 -11.681 -4.684 1.00 77.25 98 GLU A CA 1
ATOM 666 C C . GLU A 1 98 ? 4.161 -10.215 -4.310 1.00 77.25 98 GLU A C 1
ATOM 668 O O . GLU A 1 98 ? 3.268 -9.382 -4.540 1.00 77.25 98 GLU A O 1
ATOM 673 N N . PRO A 1 99 ? 5.323 -9.868 -3.720 1.00 63.22 99 PRO A N 1
ATOM 674 C CA . PRO A 1 99 ? 5.693 -8.471 -3.690 1.00 63.22 99 PRO A CA 1
ATOM 675 C C . PRO A 1 99 ? 5.559 -8.024 -5.135 1.00 63.22 99 PRO A C 1
ATOM 677 O O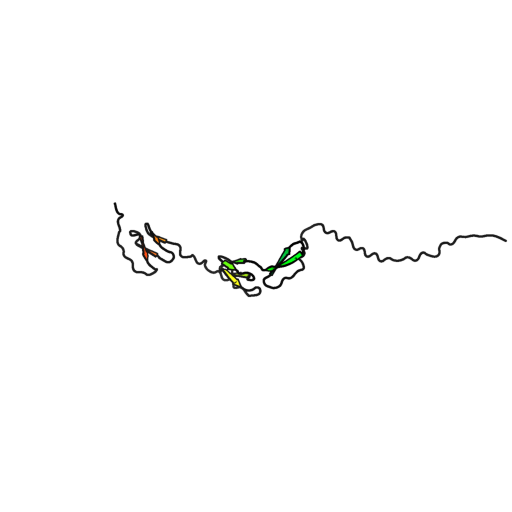 . PRO A 1 99 ? 6.122 -8.663 -6.027 1.00 63.22 99 PRO A O 1
ATOM 680 N N . THR A 1 100 ? 4.754 -6.995 -5.393 1.00 56.28 100 THR A N 1
ATOM 681 C CA . THR A 1 100 ? 4.836 -6.313 -6.673 1.00 56.28 100 THR A CA 1
ATOM 682 C C . THR A 1 100 ? 6.279 -5.840 -6.709 1.00 56.28 100 THR A C 1
ATOM 684 O O . THR A 1 100 ? 6.622 -4.839 -6.079 1.00 56.28 100 THR A O 1
ATOM 687 N N . ILE A 1 101 ? 7.163 -6.633 -7.319 1.00 57.78 101 ILE A N 1
ATOM 688 C CA . ILE A 1 101 ? 8.487 -6.200 -7.705 1.00 57.78 101 ILE A CA 1
ATOM 689 C C . ILE A 1 101 ? 8.118 -5.129 -8.706 1.00 57.78 101 ILE A C 1
ATOM 691 O O . ILE A 1 101 ? 7.812 -5.431 -9.858 1.00 57.78 101 ILE A O 1
ATOM 695 N N . ALA A 1 102 ? 7.970 -3.897 -8.212 1.00 57.97 102 ALA A N 1
ATOM 696 C CA . ALA A 1 102 ? 7.787 -2.741 -9.055 1.00 57.97 102 ALA A CA 1
ATOM 697 C C . ALA A 1 102 ? 8.885 -2.900 -10.102 1.00 57.97 102 ALA A C 1
ATOM 699 O O . ALA A 1 102 ? 10.042 -3.043 -9.684 1.00 57.97 102 ALA A O 1
ATOM 700 N N . PRO A 1 103 ? 8.538 -3.047 -11.396 1.00 64.06 103 PRO A N 1
ATOM 701 C CA . PRO A 1 103 ? 9.507 -3.475 -12.385 1.00 64.06 103 PRO A CA 1
ATOM 702 C C . PRO A 1 103 ? 10.718 -2.562 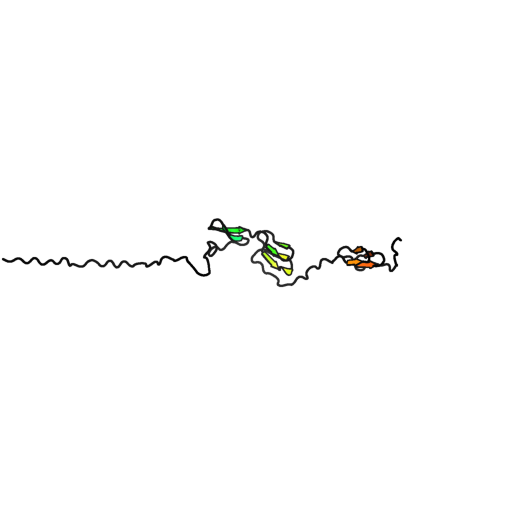-12.264 1.00 64.06 103 PRO A C 1
ATOM 704 O O . PRO A 1 103 ? 10.598 -1.340 -12.408 1.00 64.06 103 PRO A O 1
ATOM 707 N N . GLN A 1 104 ? 11.852 -3.124 -11.848 1.00 78.75 104 GLN A N 1
ATOM 708 C CA . GLN A 1 104 ? 12.986 -2.272 -11.548 1.00 78.75 104 GLN A CA 1
ATOM 709 C C . GLN A 1 104 ? 13.462 -1.637 -12.855 1.00 78.75 104 GLN A C 1
ATOM 711 O O . GLN A 1 104 ? 13.400 -2.289 -13.903 1.00 78.75 104 GLN A O 1
ATOM 716 N N . PRO A 1 105 ? 13.899 -0.369 -12.818 1.00 84.69 105 PRO A N 1
ATOM 717 C CA . PRO A 1 105 ? 14.531 0.249 -13.970 1.00 84.69 105 PRO A CA 1
ATOM 718 C C . PRO A 1 105 ? 15.680 -0.640 -14.460 1.00 84.69 105 PRO A C 1
ATOM 720 O O . PRO A 1 105 ? 16.536 -1.042 -13.670 1.00 84.69 105 PRO A O 1
ATOM 723 N N . VAL A 1 106 ? 15.682 -0.993 -15.746 1.00 93.25 106 VAL A N 1
ATOM 724 C CA . VAL A 1 106 ? 16.692 -1.891 -16.325 1.00 93.25 106 VAL A CA 1
ATOM 725 C C . VAL A 1 106 ? 17.798 -1.081 -16.987 1.00 93.25 106 VAL A C 1
ATOM 727 O O . VAL A 1 106 ? 17.526 -0.171 -17.768 1.00 93.25 106 VAL A O 1
ATOM 730 N N . GLN A 1 107 ? 19.057 -1.404 -16.688 1.00 95.88 107 GLN A N 1
ATOM 731 C CA . GLN A 1 107 ? 20.197 -0.755 -17.334 1.00 95.88 107 GLN A CA 1
ATOM 732 C C . GLN A 1 107 ? 20.304 -1.194 -18.800 1.00 95.88 107 GLN A C 1
ATOM 734 O O . GLN A 1 107 ? 20.276 -2.385 -19.108 1.00 95.88 107 GLN A O 1
ATOM 739 N N . CYS A 1 108 ? 20.464 -0.230 -19.701 1.00 95.06 108 CYS A N 1
ATOM 740 C CA . CYS A 1 108 ? 20.565 -0.427 -21.141 1.00 95.06 108 CYS A CA 1
ATOM 741 C C . CYS A 1 108 ? 21.692 0.445 -21.702 1.00 95.06 108 CYS A C 1
ATOM 743 O O . CYS A 1 108 ? 21.500 1.615 -22.031 1.00 95.06 108 CYS A O 1
ATOM 745 N N . GLY A 1 109 ? 22.904 -0.109 -21.764 1.00 93.00 109 GLY A N 1
ATOM 746 C CA . GLY A 1 109 ? 24.091 0.674 -22.110 1.00 93.00 109 GLY A CA 1
ATOM 747 C C . GLY A 1 109 ? 24.309 1.821 -21.125 1.00 93.00 109 GLY A C 1
ATOM 748 O O . GLY A 1 109 ? 24.502 1.588 -19.932 1.00 93.00 109 GLY A O 1
ATOM 749 N N . LYS A 1 110 ? 24.251 3.059 -21.631 1.00 92.56 110 LYS A N 1
ATOM 750 C CA . LYS A 1 110 ? 24.360 4.300 -20.839 1.00 92.56 110 LYS A CA 1
ATOM 751 C C . LYS A 1 110 ? 23.020 4.822 -20.308 1.00 92.56 110 LYS A C 1
ATOM 753 O O . LYS A 1 110 ? 23.008 5.783 -19.545 1.00 92.56 110 LYS A O 1
ATOM 758 N N . THR A 1 111 ? 21.909 4.206 -20.700 1.00 93.56 111 THR A N 1
ATOM 759 C CA . THR A 1 111 ? 20.553 4.625 -20.332 1.00 93.56 111 THR A CA 1
ATOM 760 C C . THR A 1 111 ? 19.985 3.693 -19.270 1.00 93.56 111 THR A C 1
ATOM 762 O O . THR A 1 111 ? 20.092 2.477 -19.396 1.00 93.56 111 THR A O 1
ATOM 765 N N . LEU A 1 112 ? 19.306 4.244 -18.265 1.00 96.00 112 LEU A N 1
ATOM 766 C CA . LEU A 1 112 ? 18.453 3.469 -17.366 1.00 96.00 112 LEU A CA 1
ATOM 767 C C . LEU A 1 112 ? 17.014 3.515 -17.892 1.00 96.00 112 LEU A C 1
ATOM 769 O O . LEU A 1 112 ? 16.408 4.586 -17.949 1.00 96.00 112 LEU A O 1
ATOM 773 N N . CYS A 1 113 ? 16.468 2.375 -18.310 1.00 95.06 113 CYS A N 1
ATOM 774 C CA . CYS A 1 113 ? 15.115 2.317 -18.851 1.00 95.06 113 CYS A CA 1
ATOM 775 C C . CYS A 1 113 ? 14.063 2.543 -17.755 1.00 95.06 113 CYS A C 1
ATOM 777 O O . CYS A 1 113 ? 14.228 2.025 -16.647 1.00 95.06 113 CYS A O 1
ATOM 779 N N . PRO A 1 114 ? 12.954 3.249 -18.055 1.00 93.38 114 PRO A N 1
ATOM 780 C CA . PRO A 1 114 ? 11.860 3.425 -17.108 1.00 93.38 114 PRO A CA 1
ATOM 781 C C . PRO A 1 114 ? 11.280 2.092 -16.624 1.00 93.38 114 PRO A C 1
ATOM 783 O O . PRO A 1 114 ? 11.312 1.082 -17.330 1.00 93.38 114 PRO A O 1
ATOM 786 N N . THR A 1 115 ? 10.678 2.108 -15.437 1.00 90.81 115 THR A N 1
ATOM 787 C CA . THR A 1 115 ? 9.912 0.976 -14.904 1.00 90.81 1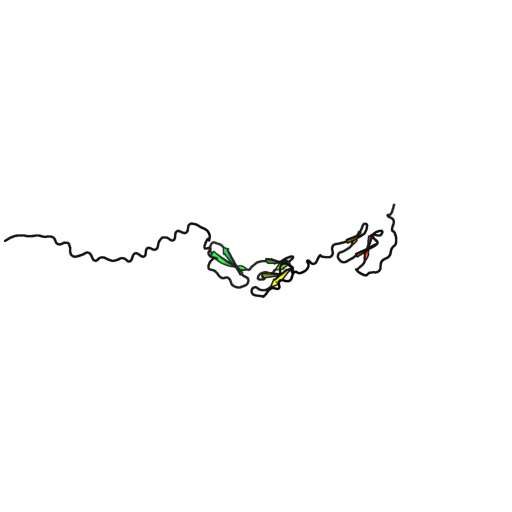15 THR A CA 1
ATOM 788 C C . THR A 1 115 ? 8.889 0.476 -15.926 1.00 90.81 115 THR A C 1
ATOM 790 O O . THR A 1 115 ? 8.079 1.242 -16.444 1.00 90.81 115 THR A O 1
ATOM 793 N N . GLY A 1 116 ? 8.931 -0.828 -16.205 1.00 88.56 116 GLY A N 1
ATOM 794 C CA . GLY A 1 116 ? 8.022 -1.508 -17.129 1.00 88.56 116 GLY A CA 1
ATOM 795 C C . GLY A 1 116 ? 8.509 -1.572 -18.578 1.00 88.56 116 GLY A C 1
ATOM 796 O O . GLY A 1 116 ? 7.842 -2.202 -19.391 1.00 88.56 116 GLY A O 1
ATOM 797 N N . PHE A 1 117 ? 9.658 -0.974 -18.906 1.00 93.62 117 PHE A N 1
ATOM 798 C CA . PHE A 1 117 ? 10.296 -1.074 -20.222 1.00 93.62 117 PHE A CA 1
ATOM 799 C C . PHE A 1 117 ? 11.414 -2.122 -20.218 1.00 93.62 117 PHE A C 1
ATOM 801 O O . PHE A 1 117 ? 11.990 -2.433 -19.176 1.00 93.62 117 PHE A O 1
ATOM 808 N N . VAL A 1 118 ? 11.746 -2.647 -21.399 1.00 93.56 118 VAL A N 1
ATOM 809 C CA . VAL A 1 118 ? 12.861 -3.581 -21.606 1.00 93.56 118 VAL A CA 1
ATOM 810 C C . VAL A 1 118 ? 13.975 -2.919 -22.417 1.00 93.56 118 VAL A C 1
ATOM 812 O O . VAL A 1 118 ? 13.717 -2.042 -23.248 1.00 93.56 118 VAL A O 1
ATOM 815 N N . CYS A 1 119 ? 15.223 -3.333 -22.186 1.00 95.00 119 CYS A N 1
ATOM 816 C CA . CYS A 1 119 ? 16.345 -2.890 -23.012 1.00 95.00 119 CYS A CA 1
ATOM 817 C C . CYS A 1 119 ? 16.216 -3.509 -24.406 1.00 95.00 119 CYS A C 1
ATOM 819 O O . CYS A 1 119 ? 16.269 -4.729 -24.548 1.00 95.00 119 CYS A O 1
ATOM 821 N N . CYS A 1 120 ? 16.035 -2.668 -25.422 1.00 95.50 120 CYS A N 1
ATOM 822 C CA . CYS A 1 120 ? 15.997 -3.103 -26.813 1.00 95.50 120 CYS A CA 1
ATOM 823 C C . CYS A 1 120 ? 17.407 -3.117 -27.403 1.00 95.50 120 CYS A C 1
ATOM 825 O O . CYS A 1 120 ? 17.856 -4.138 -27.915 1.00 95.50 120 CYS A O 1
ATOM 827 N N . ASN A 1 121 ? 18.138 -2.009 -27.295 1.00 94.44 121 ASN A N 1
ATOM 828 C CA . ASN A 1 121 ? 19.474 -1.912 -27.866 1.00 94.44 121 ASN A CA 1
ATOM 829 C C . ASN A 1 121 ? 20.437 -1.305 -26.850 1.00 94.44 121 ASN A C 1
ATOM 831 O O . ASN A 1 121 ? 20.409 -0.100 -26.601 1.00 94.44 121 ASN A O 1
ATOM 835 N N . SER A 1 122 ? 21.303 -2.143 -26.282 1.00 93.38 122 SER A N 1
ATOM 836 C CA . SER A 1 122 ? 22.292 -1.728 -25.286 1.00 93.38 122 SER A CA 1
ATOM 837 C C . SER A 1 122 ? 23.409 -0.866 -25.870 1.00 93.38 122 SER A C 1
ATOM 839 O O . SER A 1 122 ? 23.958 -0.042 -25.148 1.00 93.38 122 SER A O 1
ATOM 841 N N . SER A 1 123 ? 23.728 -0.994 -27.163 1.00 93.81 123 SER A N 1
ATOM 842 C CA . SER A 1 123 ? 24.723 -0.134 -27.816 1.00 93.81 123 SER A CA 1
ATOM 843 C C . SER A 1 123 ? 24.229 1.304 -27.928 1.00 93.81 123 SER A C 1
ATOM 845 O O . SER A 1 123 ? 25.011 2.235 -27.778 1.00 93.81 123 SER A O 1
ATOM 847 N N . CYS A 1 124 ? 22.933 1.480 -28.172 1.00 92.88 124 CYS A N 1
ATOM 848 C CA . CYS A 1 124 ? 22.315 2.784 -28.388 1.00 92.88 124 CYS A CA 1
ATOM 849 C C . CYS A 1 124 ? 21.540 3.300 -27.163 1.00 92.88 124 CYS A C 1
ATOM 851 O O . CYS A 1 124 ? 20.959 4.379 -27.217 1.00 92.88 124 CYS A O 1
ATOM 853 N N . GLY A 1 125 ? 21.475 2.519 -26.081 1.00 94.19 125 GLY A N 1
ATOM 854 C CA . GLY A 1 125 ? 20.665 2.819 -24.900 1.00 94.19 125 GLY A CA 1
ATOM 855 C C . GLY A 1 125 ? 19.171 2.987 -25.192 1.00 94.19 125 GLY A C 1
ATOM 856 O O . GLY A 1 125 ? 18.518 3.836 -24.584 1.00 94.19 125 GLY A O 1
ATOM 857 N N . VAL A 1 126 ? 18.635 2.205 -26.137 1.00 94.75 126 VAL A N 1
ATOM 858 C CA . VAL A 1 126 ? 17.233 2.286 -26.573 1.00 94.75 126 VAL A CA 1
ATOM 859 C C . VAL A 1 126 ? 16.368 1.335 -25.754 1.00 94.75 126 VAL A C 1
ATOM 861 O O . VAL A 1 126 ? 16.601 0.125 -25.724 1.00 94.75 126 VAL A O 1
ATOM 864 N N . CYS A 1 127 ? 15.326 1.892 -25.146 1.00 96.06 127 CYS A N 1
ATOM 865 C CA . CYS A 1 127 ? 14.316 1.177 -24.372 1.00 96.06 127 CYS A CA 1
ATOM 866 C C . CYS A 1 127 ? 13.027 1.019 -25.187 1.00 96.06 127 CYS A C 1
ATOM 868 O O . CYS A 1 127 ? 12.665 1.912 -25.952 1.00 96.06 127 CYS A O 1
ATOM 870 N N . THR A 1 128 ? 12.306 -0.087 -25.004 1.00 95.00 128 THR A N 1
ATOM 871 C CA . THR A 1 128 ? 11.026 -0.349 -25.688 1.00 95.00 128 THR A CA 1
ATOM 872 C C . THR A 1 128 ? 10.019 -1.000 -24.730 1.00 95.00 128 THR A C 1
ATOM 874 O O . THR A 1 128 ? 10.443 -1.594 -23.732 1.00 95.00 128 THR A O 1
ATOM 877 N N . PRO A 1 129 ? 8.697 -0.896 -24.963 1.00 95.25 129 PRO A N 1
ATOM 878 C CA . PRO A 1 129 ? 7.720 -1.682 -24.218 1.00 95.25 129 PRO A CA 1
ATOM 879 C C . PRO A 1 129 ? 7.960 -3.194 -24.378 1.00 95.25 129 PRO A C 1
ATOM 881 O O . PRO A 1 129 ? 8.474 -3.628 -25.413 1.00 95.25 129 PRO A O 1
ATOM 884 N N . PRO A 1 130 ? 7.559 -4.031 -23.408 1.00 92.56 130 PRO A N 1
ATOM 885 C CA . PRO A 1 130 ? 7.630 -5.482 -23.546 1.00 92.56 130 PRO A CA 1
ATOM 886 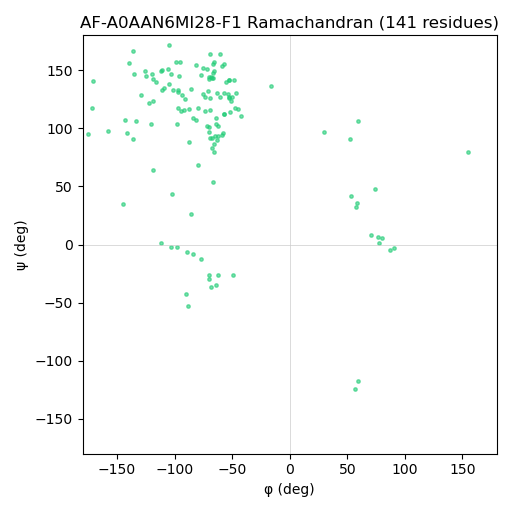C C . PRO A 1 130 ? 6.913 -5.958 -24.820 1.00 92.56 130 PRO A C 1
ATOM 888 O O . PRO A 1 130 ? 5.776 -5.572 -25.078 1.00 92.56 130 PRO A O 1
ATOM 891 N N . GLY A 1 131 ? 7.588 -6.779 -25.630 1.00 91.44 131 GLY A N 1
ATOM 892 C CA . GLY A 1 131 ? 7.073 -7.248 -26.925 1.00 91.44 131 GLY A CA 1
ATOM 893 C C . GLY A 1 131 ? 7.158 -6.229 -28.072 1.00 91.44 131 GLY A C 1
ATOM 894 O O . GLY A 1 131 ? 6.728 -6.533 -29.183 1.00 91.44 131 GLY A O 1
ATOM 895 N N . GLY A 1 132 ? 7.710 -5.037 -27.830 1.00 92.62 132 GLY A N 1
ATOM 896 C CA . GLY A 1 132 ? 7.950 -4.033 -28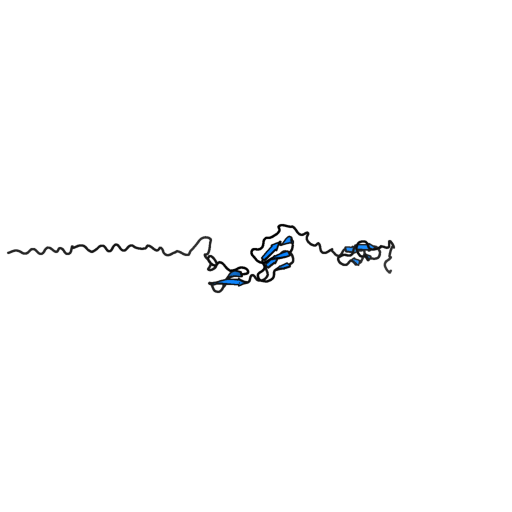.862 1.00 92.62 132 GLY A CA 1
ATOM 897 C C . GLY A 1 132 ? 9.003 -4.469 -29.886 1.00 92.62 132 GLY A C 1
ATOM 898 O O . GLY A 1 132 ? 9.881 -5.285 -29.603 1.00 92.62 132 GLY A O 1
ATOM 899 N N . ALA A 1 133 ? 8.929 -3.897 -31.091 1.00 92.44 133 ALA A N 1
ATOM 900 C CA . ALA A 1 133 ? 9.931 -4.117 -32.128 1.00 92.44 133 ALA A CA 1
ATOM 901 C C . ALA A 1 133 ? 11.285 -3.526 -31.713 1.00 92.44 133 ALA A C 1
ATOM 903 O O . ALA A 1 133 ? 11.349 -2.515 -31.006 1.00 92.44 133 ALA A O 1
ATOM 904 N N . CYS A 1 134 ? 12.361 -4.157 -32.179 1.00 91.75 134 CYS A N 1
ATOM 905 C CA . CYS A 1 134 ? 13.710 -3.754 -31.834 1.00 91.75 134 CYS A CA 1
ATOM 906 C C . CYS A 1 134 ? 14.640 -3.733 -33.045 1.00 91.75 134 CYS A C 1
ATOM 908 O O . CYS A 1 134 ? 14.514 -4.542 -33.964 1.00 91.75 134 CYS A O 1
ATOM 910 N N . THR A 1 135 ? 15.583 -2.797 -33.031 1.00 82.81 135 THR A N 1
ATOM 911 C CA . THR A 1 135 ? 16.607 -2.637 -34.060 1.00 82.81 135 THR A CA 1
ATOM 912 C C . THR A 1 135 ? 17.972 -3.045 -33.496 1.00 82.81 135 THR A C 1
ATOM 914 O O . THR A 1 135 ? 18.333 -2.664 -32.382 1.00 82.81 135 THR A O 1
ATOM 917 N N . ALA A 1 136 ? 18.742 -3.820 -34.265 1.00 83.62 136 ALA A N 1
ATOM 918 C CA . ALA A 1 136 ? 20.045 -4.364 -33.861 1.00 83.62 136 ALA A CA 1
ATOM 919 C C . ALA A 1 136 ? 21.225 -3.594 -34.485 1.00 83.62 136 ALA A C 1
ATOM 921 O O . ALA A 1 136 ? 22.172 -4.185 -34.999 1.00 83.62 136 ALA A O 1
ATOM 922 N N . GLN A 1 137 ? 21.151 -2.265 -34.493 1.00 89.94 137 GLN A N 1
ATOM 923 C CA . GLN A 1 137 ? 22.246 -1.413 -34.945 1.00 89.94 137 GLN A CA 1
ATOM 924 C C . GLN A 1 137 ? 23.301 -1.219 -33.852 1.00 89.94 137 GLN A C 1
ATOM 926 O O . GLN A 1 137 ? 23.004 -1.274 -32.661 1.00 89.94 137 GLN A O 1
ATOM 931 N N . TYR A 1 138 ? 24.529 -0.939 -34.266 1.00 93.44 138 TYR A N 1
ATOM 932 C CA . TYR A 1 138 ? 25.595 -0.511 -33.372 1.00 93.44 138 TYR A CA 1
ATOM 933 C C . TYR A 1 138 ? 25.698 1.017 -33.399 1.00 93.44 138 TYR A C 1
ATOM 935 O O . TYR A 1 138 ? 25.695 1.615 -34.475 1.00 93.44 138 TYR A O 1
ATOM 943 N N . CYS A 1 139 ? 25.781 1.639 -32.228 1.00 90.81 139 CYS A N 1
ATOM 944 C CA . CYS A 1 139 ? 25.970 3.075 -32.066 1.00 90.81 139 CYS A CA 1
ATOM 945 C C . CYS A 1 139 ? 27.363 3.348 -31.499 1.00 90.81 139 CYS A C 1
ATOM 947 O O . CYS A 1 139 ? 27.780 2.718 -30.528 1.00 90.81 139 CYS A O 1
ATOM 949 N N . THR A 1 140 ? 28.067 4.303 -32.098 1.00 86.81 140 THR A N 1
ATOM 950 C CA . THR A 1 140 ? 29.347 4.808 -31.600 1.00 86.81 140 THR A CA 1
ATOM 951 C C . THR A 1 140 ? 29.123 6.065 -30.775 1.00 86.81 140 THR A C 1
ATOM 953 O O . THR A 1 140 ? 28.267 6.885 -31.109 1.00 86.81 140 THR A O 1
ATOM 956 N N . ASP A 1 141 ? 29.918 6.240 -29.726 1.00 77.50 141 ASP A N 1
ATOM 957 C CA . ASP A 1 141 ? 29.933 7.493 -28.981 1.00 77.50 141 ASP A CA 1
ATOM 958 C C . ASP A 1 141 ? 30.485 8.641 -29.843 1.00 77.50 141 ASP A C 1
ATOM 960 O O . ASP A 1 141 ? 31.365 8.400 -30.678 1.00 77.50 141 ASP A O 1
ATOM 964 N N . PRO A 1 142 ? 30.003 9.884 -29.656 1.00 69.88 142 PRO A N 1
ATOM 965 C CA . PRO A 1 142 ? 30.665 11.048 -30.226 1.00 69.88 142 PRO A CA 1
ATOM 966 C C . PRO A 1 142 ? 32.087 11.125 -29.660 1.00 69.88 142 PRO A C 1
ATOM 968 O O . PRO A 1 142 ? 32.261 11.073 -28.440 1.00 69.88 142 PRO A O 1
ATOM 971 N N . VAL A 1 143 ? 33.076 11.205 -30.552 1.00 67.56 143 VAL A N 1
ATOM 972 C CA . VAL A 1 143 ? 34.487 11.445 -30.208 1.00 67.56 143 VAL A CA 1
ATOM 973 C C . VAL A 1 143 ? 34.672 12.886 -29.753 1.00 67.56 143 VAL A C 1
ATOM 975 O O . VAL A 1 143 ? 34.067 13.775 -30.397 1.00 67.56 143 VAL A O 1
#

Secondary structure (DSSP, 8-state):
----------S-------------------SS----GGGG--PPTTEEEEEETTEEEEEE---EEETTEEEPTT-EEEETTTTEEE-TT-------PPP----PPEEETTEEEPTT-EEEETTTTEEE-TT--------PPP-

Mean predicted aligned error: 18.17 Å

Solvent-accessible surface area (backbone atoms only — not comparable to full-atom values): 9266 Å² total; per-residue (Å²): 136,80,89,81,93,74,89,71,96,67,83,70,79,79,80,76,78,71,78,74,78,78,72,68,80,82,73,90,73,86,87,93,72,82,80,46,64,41,72,82,55,83,54,59,89,42,35,42,66,42,75,56,95,86,34,55,39,68,39,71,40,69,54,42,78,13,59,92,41,64,27,57,68,35,37,37,65,52,26,41,60,62,37,37,59,37,59,73,91,63,89,64,68,91,67,77,43,74,72,78,71,66,51,65,61,36,78,12,63,92,31,72,28,57,65,68,38,38,66,54,23,43,61,64,34,39,62,33,54,77,92,51,86,72,65,93,67,85,52,78,79,88,127

pLDDT: mean 79.54, std 16.94, range [40.19, 96.06]

Radius of gyration: 40.13 Å; Cα contacts (8 Å, |Δi|>4): 212; chains: 1; bounding box: 60×28×148 Å